Protein AF-A0A4Q1T2Z1-F1 (afdb_monomer_lite)

Foldseek 3Di:
DPPPPQDPLRVLLVLLLVQQVVCVVVVVAFDDLVSSCVSSVPPDSVSSVVSLVVCVVVVQWDWDDDPRITIGGDPPPD

Structure (mmCIF, N/CA/C/O backbone):
data_AF-A0A4Q1T2Z1-F1
#
_entry.id   AF-A0A4Q1T2Z1-F1
#
loop_
_atom_site.group_PDB
_atom_site.id
_atom_site.type_symbol
_atom_site.label_atom_id
_atom_site.label_alt_id
_atom_site.label_comp_id
_atom_site.label_asym_id
_atom_site.label_entity_id
_atom_site.label_seq_id
_atom_site.pdbx_PDB_ins_code
_atom_site.Cartn_x
_atom_site.Cartn_y
_atom_site.Cartn_z
_atom_site.occupancy
_atom_site.B_iso_or_equiv
_atom_site.auth_seq_id
_atom_site.auth_comp_id
_atom_site.auth_asym_id
_atom_site.auth_atom_id
_atom_site.pdbx_PDB_model_num
ATOM 1 N N . MET A 1 1 ? -25.242 -15.128 13.499 1.00 38.66 1 MET A N 1
ATOM 2 C CA . MET A 1 1 ? -24.552 -14.133 12.648 1.00 38.66 1 MET A CA 1
ATOM 3 C C . MET A 1 1 ? -23.392 -13.564 13.449 1.00 38.66 1 MET A C 1
ATOM 5 O O . MET A 1 1 ? -23.635 -12.933 14.467 1.00 38.66 1 MET A O 1
ATOM 9 N N . LYS A 1 2 ? -22.142 -13.891 13.099 1.00 41.28 2 LYS A N 1
ATOM 10 C CA . LYS A 1 2 ? -20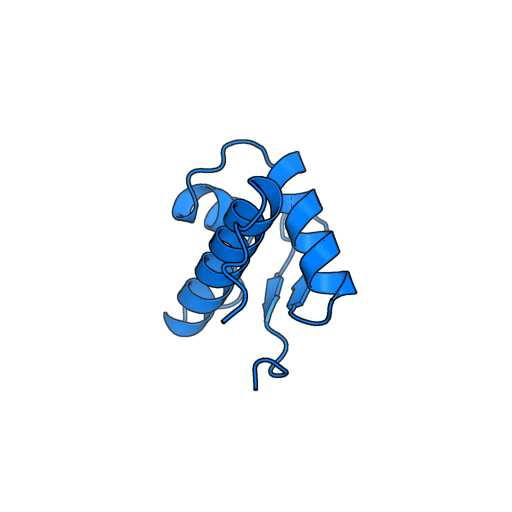.963 -13.449 13.860 1.00 41.28 2 LYS A CA 1
ATOM 11 C C . LYS A 1 2 ? -20.797 -11.949 13.601 1.00 41.28 2 LYS A C 1
ATOM 13 O O . LYS A 1 2 ? -20.403 -11.571 12.503 1.00 41.28 2 LYS A O 1
ATOM 18 N N . SER A 1 3 ? -21.141 -11.096 14.565 1.00 50.53 3 SER A N 1
ATOM 19 C CA . SER A 1 3 ? -20.786 -9.677 14.508 1.00 50.53 3 SER A CA 1
ATOM 20 C C . SER A 1 3 ? -19.269 -9.580 14.672 1.00 50.53 3 SER A C 1
ATOM 22 O O . SER A 1 3 ? -18.747 -9.492 15.783 1.00 50.53 3 SER A O 1
ATOM 24 N N . LEU A 1 4 ? -18.538 -9.710 13.568 1.00 58.97 4 LEU A N 1
ATOM 25 C CA . LEU A 1 4 ? -17.096 -9.520 13.541 1.00 58.97 4 LEU A CA 1
ATOM 26 C C . LEU A 1 4 ? -16.831 -8.027 13.731 1.00 58.97 4 LEU A C 1
ATOM 28 O O . LEU A 1 4 ? -16.852 -7.252 12.779 1.00 58.97 4 LEU A O 1
ATOM 32 N N . SER A 1 5 ? -16.600 -7.609 14.974 1.00 70.19 5 SER A N 1
ATOM 33 C CA . SER A 1 5 ? -15.981 -6.316 15.237 1.00 70.19 5 SER A CA 1
ATOM 34 C C . SER A 1 5 ? -14.584 -6.346 14.615 1.00 70.19 5 SER A C 1
ATOM 36 O O . SER A 1 5 ? -13.670 -6.977 15.154 1.00 70.19 5 SER A O 1
ATOM 38 N N . LEU A 1 6 ? -14.425 -5.725 13.447 1.00 75.25 6 LEU A N 1
ATOM 39 C CA . LEU A 1 6 ? -13.132 -5.625 12.781 1.00 75.25 6 LEU A CA 1
ATOM 40 C C . LEU A 1 6 ? -12.158 -4.888 13.704 1.00 75.25 6 LEU A C 1
ATOM 42 O O . LEU A 1 6 ? -12.480 -3.844 14.278 1.00 75.25 6 LEU A O 1
ATOM 46 N N . SER A 1 7 ? -10.949 -5.427 13.860 1.00 86.25 7 SER A N 1
ATOM 47 C CA . SER A 1 7 ? -9.907 -4.729 14.614 1.00 86.25 7 SER A CA 1
ATOM 48 C C . SER A 1 7 ? -9.56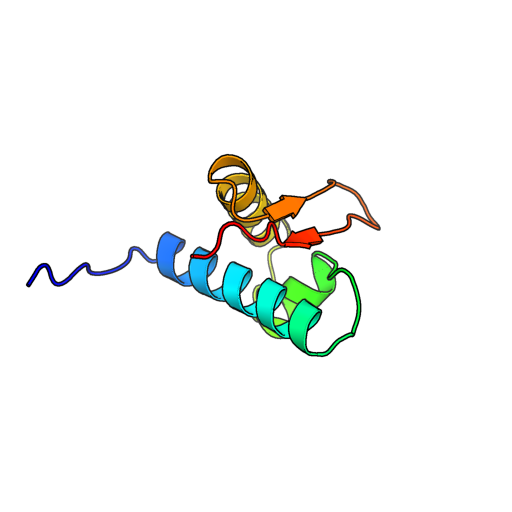6 -3.393 13.937 1.00 86.25 7 SER A C 1
ATOM 50 O O . SER A 1 7 ? -9.713 -3.236 12.724 1.00 86.25 7 SER A O 1
ATOM 52 N N . LYS A 1 8 ? -9.023 -2.424 14.688 1.00 84.19 8 LYS A N 1
ATOM 53 C CA . LYS A 1 8 ? -8.558 -1.147 14.104 1.00 84.19 8 LYS A CA 1
ATOM 54 C C . LYS A 1 8 ? -7.554 -1.351 12.956 1.00 84.19 8 LYS A C 1
ATOM 56 O O . LYS A 1 8 ? -7.500 -0.531 12.043 1.00 84.19 8 LYS A O 1
ATOM 61 N N . GLY A 1 9 ? -6.749 -2.416 13.012 1.00 86.94 9 GLY A N 1
ATOM 62 C CA . GLY A 1 9 ? -5.808 -2.777 11.949 1.00 86.94 9 GLY A CA 1
ATOM 63 C C . GLY A 1 9 ? -6.505 -3.334 10.708 1.00 86.94 9 GLY A C 1
ATOM 64 O O . GLY A 1 9 ? -6.118 -2.991 9.596 1.00 86.94 9 GLY A O 1
ATOM 65 N N . GLU A 1 10 ? -7.559 -4.123 10.899 1.00 87.69 10 GLU A N 1
ATOM 66 C CA . GLU A 1 10 ? -8.374 -4.678 9.816 1.00 87.69 10 GLU A CA 1
ATOM 67 C C . GLU A 1 10 ? -9.131 -3.580 9.062 1.00 87.69 10 GLU A C 1
ATOM 69 O O . GLU A 1 10 ? -9.082 -3.525 7.839 1.00 87.69 10 GLU A O 1
ATOM 74 N N . ILE A 1 11 ? -9.715 -2.618 9.783 1.00 90.69 11 ILE A N 1
ATOM 75 C CA . ILE A 1 11 ? -10.382 -1.459 9.168 1.00 90.69 11 ILE A CA 1
ATOM 76 C C . ILE A 1 11 ? -9.407 -0.673 8.277 1.00 90.69 11 ILE A C 1
ATOM 78 O O . ILE A 1 11 ? -9.761 -0.253 7.177 1.00 90.69 11 ILE A O 1
ATOM 82 N N . LYS A 1 12 ? -8.162 -0.468 8.729 1.00 90.94 12 LYS A N 1
ATOM 83 C CA . LYS A 1 12 ? -7.134 0.211 7.923 1.00 90.94 12 LYS A CA 1
ATOM 84 C C . LYS A 1 12 ? -6.736 -0.606 6.698 1.00 90.94 12 LYS A C 1
ATOM 86 O O . LYS A 1 12 ? -6.594 -0.033 5.624 1.00 90.94 12 LYS A O 1
ATOM 91 N N . ARG A 1 13 ? -6.573 -1.919 6.856 1.00 91.69 13 ARG A N 1
ATOM 92 C CA . ARG A 1 13 ? -6.248 -2.833 5.758 1.00 91.69 13 ARG A CA 1
ATOM 93 C C . ARG A 1 13 ? -7.332 -2.821 4.680 1.00 91.69 13 ARG A C 1
ATOM 95 O O . ARG A 1 13 ? -6.996 -2.640 3.517 1.00 91.69 13 ARG A O 1
ATOM 102 N N . GLN A 1 14 ? -8.606 -2.893 5.061 1.00 90.56 14 GLN A N 1
ATOM 103 C CA . GLN A 1 14 ? -9.726 -2.809 4.117 1.00 90.56 14 GLN A CA 1
ATOM 104 C C . GLN A 1 14 ? -9.797 -1.452 3.415 1.00 90.56 14 GLN A C 1
ATOM 106 O O . GLN A 1 14 ? -10.012 -1.402 2.210 1.00 90.56 14 GLN A O 1
ATOM 111 N N . LYS A 1 15 ? -9.545 -0.346 4.131 1.00 92.44 15 LYS A N 1
ATOM 112 C CA . LYS A 1 15 ? -9.443 0.984 3.504 1.00 92.44 15 LYS A CA 1
ATOM 113 C C . LYS A 1 15 ? -8.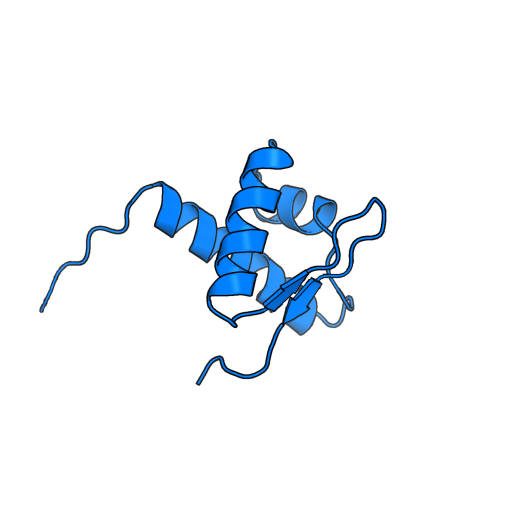323 1.056 2.469 1.00 92.44 15 LYS A C 1
ATOM 115 O O . LYS A 1 15 ? -8.519 1.642 1.412 1.00 92.44 15 LYS A O 1
ATOM 120 N N . ILE A 1 16 ? -7.163 0.477 2.776 1.00 92.06 16 ILE A N 1
ATOM 121 C CA . ILE A 1 16 ? -6.018 0.423 1.860 1.00 92.06 16 ILE A CA 1
ATOM 122 C C . ILE A 1 16 ? -6.357 -0.418 0.629 1.00 92.06 16 ILE A C 1
ATOM 124 O O . ILE A 1 16 ? -6.156 0.056 -0.482 1.00 92.06 16 ILE A O 1
ATOM 128 N N . LEU A 1 17 ? -6.921 -1.614 0.814 1.00 91.00 17 LEU A N 1
ATOM 129 C CA . LEU A 1 17 ? -7.329 -2.472 -0.298 1.00 91.00 17 LEU A CA 1
ATOM 130 C C . LEU A 1 17 ? -8.380 -1.784 -1.179 1.00 91.00 17 LEU A C 1
ATOM 132 O O . LEU A 1 17 ? -8.224 -1.744 -2.393 1.00 91.00 17 LEU A O 1
ATOM 136 N N . GLY A 1 18 ? -9.400 -1.173 -0.569 1.00 90.38 18 GLY A N 1
ATOM 137 C CA . GLY A 1 18 ? -10.418 -0.411 -1.290 1.00 90.38 18 GLY A CA 1
ATOM 138 C C . GLY A 1 18 ? -9.823 0.745 -2.092 1.00 90.38 18 GLY A C 1
ATOM 139 O O . GLY A 1 18 ? -10.172 0.914 -3.251 1.00 90.38 18 GLY A O 1
ATOM 140 N N . ALA A 1 19 ? -8.871 1.494 -1.526 1.00 90.62 19 ALA A N 1
ATOM 141 C CA . ALA A 1 19 ? -8.184 2.564 -2.249 1.00 90.62 19 ALA A CA 1
ATOM 142 C C . ALA A 1 19 ? -7.396 2.044 -3.462 1.00 90.62 19 ALA A C 1
ATOM 144 O O . ALA A 1 19 ? -7.448 2.657 -4.524 1.00 90.62 19 ALA A O 1
ATOM 145 N N . VAL A 1 20 ? -6.697 0.913 -3.315 1.00 89.44 20 VAL A N 1
ATOM 146 C CA . VAL A 1 20 ? -5.965 0.272 -4.418 1.00 89.44 20 VAL A CA 1
ATOM 147 C C . VAL A 1 20 ? -6.932 -0.151 -5.525 1.00 89.44 20 VAL A C 1
ATOM 149 O O . VAL A 1 20 ? -6.711 0.187 -6.684 1.00 89.44 20 VAL A O 1
ATOM 152 N N . VAL A 1 21 ? -8.013 -0.852 -5.175 1.00 88.25 21 VAL A N 1
ATOM 153 C CA . VAL A 1 21 ? -9.009 -1.335 -6.142 1.00 88.25 21 VAL A CA 1
ATOM 154 C C . VAL A 1 21 ? -9.688 -0.170 -6.856 1.00 88.25 21 VAL A C 1
ATOM 156 O O . VAL A 1 21 ? -9.746 -0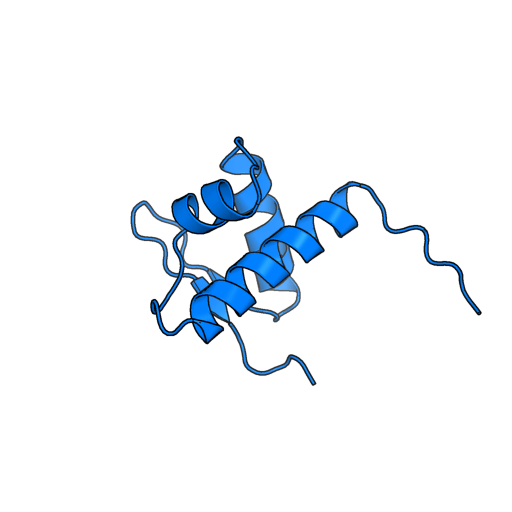.175 -8.082 1.00 88.25 21 VAL A O 1
ATOM 159 N N . SER A 1 22 ? -10.137 0.851 -6.122 1.00 87.38 22 SER A N 1
ATOM 160 C CA . SER A 1 22 ? -10.765 2.033 -6.717 1.00 87.38 22 SER A CA 1
ATOM 161 C C . SER A 1 22 ? -9.831 2.745 -7.696 1.00 87.38 22 SER A C 1
ATOM 163 O O . SER A 1 22 ? -10.282 3.137 -8.763 1.00 87.38 22 SER A O 1
ATOM 165 N N . PHE A 1 23 ? -8.540 2.871 -7.374 1.00 88.00 23 PHE A N 1
ATOM 166 C CA . PHE A 1 23 ? -7.559 3.514 -8.256 1.00 88.00 23 PHE A CA 1
ATOM 167 C C . PHE A 1 23 ? -7.324 2.727 -9.553 1.00 88.00 23 PHE A C 1
ATOM 169 O O . PHE A 1 23 ? -7.231 3.295 -10.638 1.00 88.00 23 PHE A O 1
ATOM 176 N N . VAL A 1 24 ? -7.264 1.396 -9.457 1.00 84.56 24 VAL A N 1
ATOM 177 C CA . VAL A 1 24 ? -7.152 0.536 -10.643 1.00 84.56 24 VAL A CA 1
ATOM 178 C C . VAL A 1 24 ? -8.435 0.609 -11.482 1.00 84.56 24 VAL A C 1
ATOM 180 O O . VAL A 1 24 ? -8.364 0.683 -12.707 1.00 84.56 24 VAL A O 1
ATOM 183 N N . GLN A 1 25 ? -9.608 0.655 -10.841 1.00 82.31 25 GLN A N 1
ATOM 184 C CA . GLN A 1 25 ? -10.906 0.772 -11.516 1.00 82.31 25 GLN A CA 1
ATOM 185 C C . GLN A 1 25 ? -11.121 2.126 -12.204 1.00 82.31 25 GLN A C 1
ATOM 187 O O . GLN A 1 25 ? -11.794 2.169 -13.233 1.00 82.31 25 GLN A O 1
ATOM 192 N N . THR A 1 26 ? -10.544 3.223 -11.698 1.00 82.75 26 THR A N 1
ATOM 193 C CA . THR A 1 26 ? -10.588 4.534 -12.376 1.00 82.75 26 THR A CA 1
ATOM 194 C C . THR A 1 26 ? -9.647 4.625 -13.581 1.00 82.75 26 THR A C 1
ATOM 196 O O . THR A 1 26 ? -9.588 5.666 -14.232 1.00 82.75 26 THR A O 1
ATOM 199 N N . ASN A 1 27 ? -8.981 3.521 -13.947 1.00 64.75 27 ASN A N 1
ATOM 200 C CA . ASN A 1 27 ? -8.103 3.402 -15.112 1.00 64.75 27 ASN A CA 1
ATOM 201 C C . ASN A 1 27 ? -6.849 4.299 -15.031 1.00 64.75 27 ASN A C 1
ATOM 203 O O . ASN A 1 27 ? -6.232 4.615 -16.046 1.00 64.75 27 ASN A O 1
ATOM 207 N N . GLU A 1 28 ? -6.442 4.681 -13.814 1.00 70.94 28 GLU A N 1
ATOM 208 C CA . GLU A 1 28 ? -5.231 5.476 -13.541 1.00 70.94 28 GLU A CA 1
ATOM 209 C C . GLU A 1 28 ? -3.948 4.619 -13.508 1.00 70.94 28 GLU A C 1
ATOM 211 O O . GLU A 1 28 ? -2.848 5.110 -13.244 1.00 70.94 28 GLU A O 1
ATOM 216 N N . GLY A 1 29 ? -4.064 3.326 -13.825 1.00 77.12 29 GLY A N 1
ATOM 217 C CA . GLY A 1 29 ? -2.956 2.377 -13.841 1.00 77.12 29 GLY A CA 1
ATOM 218 C C . GLY A 1 29 ? -2.641 1.808 -12.456 1.00 77.12 29 GLY A C 1
ATOM 219 O O . GLY A 1 29 ? -3.526 1.601 -11.630 1.00 77.12 29 GLY A O 1
ATOM 220 N N . SER A 1 30 ? -1.366 1.488 -12.215 1.00 82.19 30 SER A N 1
ATOM 221 C CA . SER A 1 30 ? -0.913 0.908 -10.943 1.00 82.19 30 SER A CA 1
ATOM 222 C C . SER A 1 30 ? -0.727 2.006 -9.888 1.00 82.19 30 SER A C 1
ATOM 224 O O . SER A 1 30 ? 0.127 2.874 -10.096 1.00 82.19 30 SER A O 1
ATOM 226 N N . PRO A 1 31 ? -1.439 1.972 -8.745 1.00 87.06 31 PRO A N 1
ATOM 227 C CA . PRO A 1 31 ? -1.242 2.962 -7.696 1.00 87.06 31 PRO A CA 1
ATOM 228 C C . PRO A 1 31 ? 0.141 2.835 -7.055 1.00 87.06 31 PRO A C 1
ATOM 230 O O . PRO A 1 31 ? 0.688 1.738 -6.909 1.00 87.06 31 PRO A O 1
ATOM 233 N N . THR A 1 32 ? 0.676 3.968 -6.604 1.00 88.69 32 THR A N 1
ATOM 234 C CA . THR A 1 32 ? 1.852 4.018 -5.725 1.00 88.69 32 THR A CA 1
ATOM 235 C C . THR A 1 32 ? 1.431 4.104 -4.260 1.00 88.69 32 THR A C 1
ATOM 237 O O . THR A 1 32 ? 0.303 4.480 -3.935 1.00 88.69 32 THR A O 1
ATOM 240 N N . VAL A 1 33 ? 2.359 3.844 -3.333 1.00 88.50 33 VAL A N 1
ATOM 241 C CA . VAL A 1 33 ? 2.095 4.019 -1.892 1.00 88.50 33 VAL A CA 1
ATOM 242 C C . VAL A 1 33 ? 1.662 5.455 -1.564 1.00 88.50 33 VAL A C 1
ATOM 244 O O . VAL A 1 33 ? 0.818 5.638 -0.690 1.00 88.50 33 VAL A O 1
ATOM 247 N N . GLN A 1 34 ? 2.181 6.462 -2.276 1.00 87.06 34 GLN A N 1
ATOM 248 C CA . GLN A 1 34 ? 1.773 7.859 -2.093 1.00 87.06 34 GLN A CA 1
ATOM 249 C C . GLN A 1 34 ? 0.306 8.079 -2.472 1.00 87.06 34 GLN A C 1
ATOM 251 O O . GLN A 1 34 ? -0.433 8.633 -1.662 1.00 87.06 34 GLN A O 1
ATOM 256 N N . ASN A 1 35 ? -0.152 7.555 -3.616 1.00 88.25 35 ASN A N 1
ATOM 257 C CA . ASN A 1 35 ? -1.566 7.653 -4.000 1.00 88.25 35 ASN A CA 1
ATOM 258 C C . ASN A 1 35 ? -2.469 6.992 -2.952 1.00 88.25 35 ASN A C 1
ATOM 260 O O . ASN A 1 35 ? -3.479 7.557 -2.540 1.00 88.25 35 ASN A O 1
ATOM 264 N N . ILE A 1 36 ? -2.068 5.826 -2.438 1.00 89.69 36 ILE A N 1
ATOM 265 C CA . ILE A 1 36 ? -2.820 5.151 -1.374 1.00 89.69 36 ILE A CA 1
ATOM 266 C C . ILE A 1 36 ? -2.848 5.988 -0.092 1.00 89.69 36 ILE A C 1
ATOM 268 O O . ILE A 1 36 ? -3.889 6.076 0.558 1.00 89.69 36 ILE A O 1
ATOM 272 N N . MET A 1 37 ? -1.743 6.627 0.290 1.00 90.75 37 MET A N 1
ATOM 273 C CA . MET A 1 37 ? -1.696 7.522 1.452 1.00 90.75 37 MET A CA 1
ATOM 274 C C . MET A 1 37 ? -2.624 8.732 1.287 1.00 90.75 37 MET A C 1
ATOM 276 O O . MET A 1 37 ? -3.314 9.088 2.244 1.00 90.75 37 MET A O 1
ATOM 280 N N . GLU A 1 38 ? -2.677 9.325 0.094 1.00 90.25 38 GLU A N 1
ATOM 281 C CA . GLU A 1 38 ? -3.561 10.449 -0.235 1.00 90.25 38 GLU A CA 1
ATOM 282 C C . GLU A 1 38 ? -5.039 10.045 -0.175 1.00 90.25 38 GLU A C 1
ATOM 284 O O . GLU A 1 38 ? -5.813 10.671 0.548 1.00 90.25 38 GLU A O 1
ATOM 289 N N . ILE A 1 39 ? -5.417 8.946 -0.835 1.00 90.00 39 ILE A N 1
ATOM 290 C CA . ILE A 1 39 ? -6.805 8.455 -0.889 1.00 90.00 39 ILE A CA 1
ATOM 291 C C . IL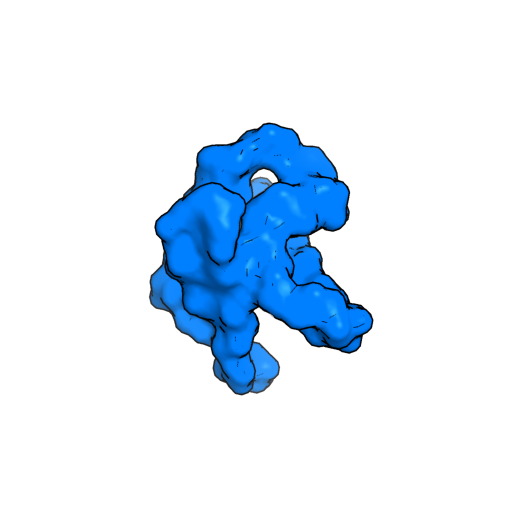E A 1 39 ? -7.292 8.005 0.493 1.00 90.00 39 ILE A C 1
ATOM 293 O O . ILE A 1 39 ? -8.424 8.275 0.893 1.00 90.00 39 ILE A O 1
ATOM 297 N N . THR A 1 40 ? -6.443 7.309 1.252 1.00 90.06 40 THR A N 1
ATOM 298 C CA . THR A 1 40 ? -6.818 6.780 2.575 1.00 90.06 40 THR A CA 1
ATOM 299 C C . THR A 1 40 ? -6.691 7.804 3.705 1.00 90.06 40 THR A C 1
ATOM 301 O O . THR A 1 40 ? -7.198 7.562 4.807 1.00 90.06 40 THR A O 1
ATOM 304 N N . GLY A 1 41 ? -5.982 8.915 3.477 1.00 91.94 41 GLY A N 1
ATOM 305 C CA . GLY A 1 41 ? -5.611 9.900 4.496 1.00 91.94 41 GLY A CA 1
ATOM 306 C C . GLY A 1 41 ? -4.572 9.402 5.514 1.00 91.94 41 GLY A C 1
ATOM 307 O O . GLY A 1 41 ? -4.343 10.046 6.544 1.00 91.94 41 GLY A O 1
ATOM 308 N N . ILE A 1 42 ? -3.943 8.244 5.282 1.00 91.50 42 ILE A N 1
ATOM 309 C CA . ILE A 1 42 ? -2.945 7.671 6.191 1.00 91.50 42 ILE A CA 1
ATOM 310 C C . ILE A 1 42 ? -1.588 8.330 5.931 1.00 91.50 42 ILE A C 1
ATOM 312 O O . ILE A 1 42 ? -0.913 8.035 4.955 1.00 91.50 42 ILE A O 1
ATOM 316 N N . ARG A 1 43 ? -1.124 9.163 6.868 1.00 89.81 43 ARG A N 1
ATOM 317 C CA . ARG A 1 43 ? 0.155 9.895 6.741 1.00 89.81 43 ARG A CA 1
ATOM 318 C C . ARG A 1 43 ? 1.417 9.048 6.938 1.00 89.81 43 ARG A C 1
ATOM 320 O O . ARG A 1 43 ? 2.517 9.508 6.662 1.00 89.81 43 ARG A O 1
ATOM 327 N N . SER A 1 44 ? 1.288 7.825 7.449 1.00 91.50 44 SER A N 1
ATOM 328 C CA . SER A 1 44 ? 2.434 6.969 7.772 1.00 91.50 44 SER A CA 1
ATOM 329 C C . SER A 1 44 ? 2.704 5.957 6.660 1.00 91.50 44 SER A C 1
ATOM 331 O O . SER A 1 44 ? 2.007 4.945 6.566 1.00 91.50 44 SER A O 1
ATOM 333 N N . PHE A 1 45 ? 3.780 6.180 5.899 1.00 89.56 45 PHE A N 1
ATOM 334 C CA . PHE A 1 45 ? 4.281 5.238 4.891 1.00 89.56 45 PHE A CA 1
ATOM 335 C C . PHE A 1 45 ? 4.500 3.834 5.469 1.00 89.56 45 PHE A C 1
ATOM 337 O O . PHE A 1 45 ? 4.069 2.844 4.884 1.00 89.56 45 PHE A O 1
ATOM 344 N N . ASN A 1 46 ? 5.102 3.740 6.660 1.00 90.38 46 ASN A N 1
ATOM 345 C CA . ASN A 1 46 ? 5.350 2.462 7.333 1.00 90.38 46 ASN A CA 1
ATOM 346 C C . ASN A 1 46 ? 4.051 1.720 7.667 1.00 90.38 46 ASN A C 1
ATOM 348 O O . ASN A 1 46 ? 3.995 0.497 7.566 1.00 90.38 46 ASN A O 1
ATOM 352 N N . THR A 1 47 ? 2.999 2.453 8.045 1.00 91.06 47 THR A N 1
ATOM 353 C CA . THR A 1 47 ? 1.686 1.854 8.314 1.00 91.06 47 THR A CA 1
ATOM 354 C C . THR A 1 47 ? 1.092 1.281 7.033 1.00 91.06 47 THR A C 1
ATOM 356 O O . THR A 1 47 ? 0.677 0.125 7.032 1.00 91.06 47 THR A O 1
ATOM 359 N N . VAL A 1 48 ? 1.092 2.053 5.942 1.00 91.31 48 VAL A N 1
ATOM 360 C CA . VAL A 1 48 ? 0.560 1.594 4.651 1.00 91.31 48 VAL A CA 1
ATOM 361 C C . VAL A 1 48 ? 1.363 0.407 4.126 1.00 91.31 48 VAL A C 1
ATOM 363 O O . VAL A 1 48 ? 0.787 -0.641 3.858 1.00 91.31 48 VAL A O 1
ATOM 366 N N . SER A 1 49 ? 2.691 0.516 4.108 1.00 90.38 49 SER A N 1
ATOM 367 C CA . SER A 1 49 ? 3.602 -0.552 3.679 1.00 90.38 49 SER A CA 1
ATOM 368 C C . SER A 1 49 ? 3.399 -1.848 4.461 1.00 90.38 49 SER A C 1
ATOM 370 O O . SER A 1 49 ? 3.413 -2.930 3.884 1.00 90.38 49 SER A O 1
ATOM 372 N N . ARG A 1 50 ? 3.179 -1.769 5.782 1.00 92.38 50 ARG A N 1
ATOM 373 C CA . ARG A 1 50 ? 2.906 -2.956 6.603 1.00 92.38 50 ARG A CA 1
ATOM 374 C C . ARG A 1 50 ? 1.622 -3.656 6.167 1.00 92.38 50 ARG A C 1
ATOM 376 O O . ARG A 1 50 ? 1.610 -4.875 6.060 1.00 92.38 50 ARG A O 1
ATOM 383 N N . HIS A 1 51 ? 0.558 -2.895 5.927 1.00 92.94 51 HIS A N 1
ATOM 384 C CA . HIS A 1 51 ? -0.716 -3.453 5.483 1.00 92.94 51 HIS A CA 1
ATOM 385 C C . HIS A 1 51 ? -0.650 -3.980 4.045 1.00 92.94 51 HIS A C 1
ATOM 387 O O . HIS A 1 51 ? -1.204 -5.043 3.795 1.00 92.94 51 HIS A O 1
ATOM 393 N N . LEU A 1 52 ? 0.073 -3.309 3.140 1.00 91.12 52 LEU A N 1
ATOM 394 C CA . LEU A 1 52 ? 0.322 -3.799 1.778 1.00 91.12 52 LEU A CA 1
ATOM 395 C C . LEU A 1 52 ? 1.063 -5.139 1.787 1.00 91.12 52 LEU A C 1
ATOM 397 O O . LEU A 1 52 ? 0.634 -6.064 1.110 1.00 91.12 52 LEU A O 1
ATOM 401 N N . LYS A 1 53 ? 2.105 -5.291 2.618 1.00 91.69 53 LYS A N 1
ATOM 402 C CA . LYS A 1 53 ? 2.784 -6.588 2.800 1.00 91.69 53 LYS A CA 1
ATOM 403 C C . LYS A 1 53 ? 1.832 -7.677 3.272 1.00 91.69 53 LYS A C 1
ATOM 405 O O . LYS A 1 53 ? 1.925 -8.804 2.807 1.0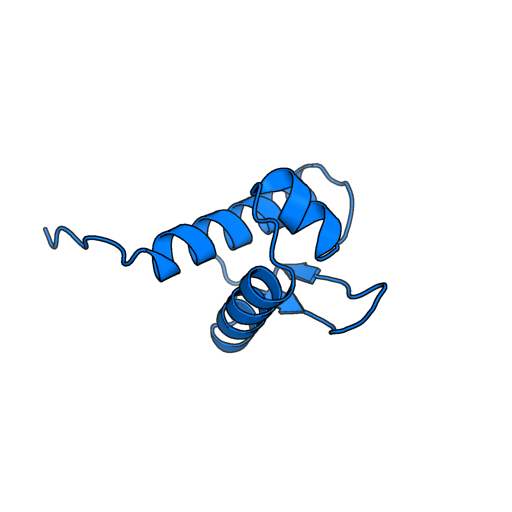0 91.69 53 LYS A O 1
ATOM 410 N N . THR A 1 54 ? 0.928 -7.360 4.198 1.00 91.94 54 THR A N 1
ATOM 411 C CA . THR A 1 54 ? -0.054 -8.347 4.654 1.00 91.94 54 THR A CA 1
ATOM 412 C C . THR A 1 54 ? -1.036 -8.720 3.546 1.00 91.94 54 THR A C 1
ATOM 414 O O . THR A 1 54 ? -1.262 -9.901 3.336 1.00 91.94 54 THR A O 1
ATOM 417 N N . LEU A 1 55 ? -1.551 -7.746 2.791 1.00 90.31 55 LEU A N 1
ATOM 418 C CA . LEU A 1 55 ? -2.429 -8.007 1.643 1.00 90.31 55 LEU A CA 1
ATOM 419 C C . LEU A 1 55 ? -1.727 -8.834 0.556 1.00 90.31 55 LEU A C 1
ATOM 421 O O . LEU A 1 55 ? -2.355 -9.682 -0.071 1.00 90.31 55 LEU A O 1
ATOM 425 N N . GLN A 1 56 ? -0.422 -8.626 0.373 1.00 91.12 56 GLN A N 1
ATOM 426 C CA . GLN A 1 56 ? 0.406 -9.430 -0.521 1.00 91.12 56 GLN A CA 1
ATOM 427 C C . GLN A 1 56 ? 0.562 -10.871 -0.034 1.00 91.12 56 GLN A C 1
ATOM 429 O O . GLN A 1 56 ? 0.389 -11.804 -0.808 1.00 91.12 56 GLN A O 1
ATOM 434 N N . GLN A 1 57 ? 0.839 -11.067 1.257 1.00 90.00 57 GLN A N 1
ATOM 435 C CA . GLN A 1 57 ? 0.907 -12.400 1.868 1.00 90.00 57 GLN A CA 1
ATOM 436 C C . GLN A 1 57 ? -0.434 -13.141 1.814 1.00 90.00 57 GLN A C 1
ATOM 438 O O . GLN A 1 57 ? -0.454 -14.362 1.704 1.00 90.00 57 GLN A O 1
ATOM 443 N N . GLU A 1 58 ? -1.540 -12.404 1.896 1.00 88.19 58 GLU A N 1
ATOM 444 C CA . GLU A 1 58 ? -2.902 -12.929 1.784 1.00 88.19 58 GLU A CA 1
ATOM 445 C C . GLU A 1 58 ? -3.330 -13.175 0.320 1.00 88.19 58 GLU A C 1
ATOM 447 O O . GLU A 1 58 ? -4.378 -13.771 0.093 1.00 88.19 58 GLU A O 1
ATOM 452 N N . GLY A 1 59 ? -2.525 -12.767 -0.671 1.00 88.56 59 GLY A N 1
ATOM 453 C CA . GLY A 1 59 ? -2.779 -13.025 -2.093 1.00 88.56 59 GLY A CA 1
ATOM 454 C C . GLY A 1 59 ? -3.763 -12.062 -2.766 1.00 88.56 59 GLY A C 1
ATOM 455 O O . GLY A 1 59 ? -4.234 -12.352 -3.863 1.00 88.56 59 GLY A O 1
ATOM 456 N N . PHE A 1 60 ? -4.069 -10.920 -2.142 1.00 88.06 60 PHE A N 1
ATOM 457 C CA . PHE A 1 60 ? -4.969 -9.906 -2.710 1.00 88.06 60 PHE A CA 1
ATOM 458 C C . PHE A 1 60 ? -4.284 -8.986 -3.728 1.00 88.06 60 PHE A C 1
ATOM 460 O O . PHE A 1 60 ? -4.934 -8.435 -4.615 1.00 88.06 60 PHE A O 1
ATOM 467 N N . LEU A 1 61 ? -2.978 -8.759 -3.579 1.00 89.75 61 LEU A N 1
ATOM 468 C CA . LEU A 1 61 ? -2.211 -7.859 -4.438 1.00 89.75 61 LEU A CA 1
ATOM 469 C C . LEU A 1 61 ? -0.744 -8.272 -4.513 1.00 89.75 61 LEU A C 1
ATOM 471 O O . LEU A 1 61 ? -0.234 -8.958 -3.635 1.00 89.75 61 LEU A O 1
ATOM 475 N N . GLU A 1 62 ? -0.038 -7.775 -5.513 1.00 89.12 62 GLU A N 1
ATOM 476 C CA . GLU A 1 62 ? 1.415 -7.739 -5.538 1.00 89.12 62 GLU A CA 1
ATOM 477 C C . GLU A 1 62 ? 1.891 -6.315 -5.300 1.00 89.12 62 GLU A C 1
ATOM 479 O O . GLU A 1 62 ? 1.338 -5.349 -5.830 1.00 89.12 62 GLU A O 1
ATOM 484 N N . TRP A 1 63 ? 2.920 -6.184 -4.471 1.00 88.44 63 TRP A N 1
ATOM 485 C CA . TRP A 1 63 ? 3.567 -4.913 -4.214 1.00 88.44 63 TRP A CA 1
ATOM 486 C C . TRP A 1 63 ? 5.074 -5.058 -4.370 1.00 88.44 63 TRP A C 1
ATOM 488 O O . TRP A 1 63 ? 5.709 -5.853 -3.672 1.00 88.44 63 TRP A O 1
ATOM 498 N N . GLU A 1 64 ? 5.641 -4.256 -5.265 1.00 85.50 64 GLU A N 1
ATOM 499 C CA . GLU A 1 64 ? 7.084 -4.105 -5.401 1.00 85.50 64 GLU A CA 1
ATOM 500 C C . GLU A 1 64 ? 7.555 -2.955 -4.500 1.00 85.50 64 GLU A C 1
ATOM 502 O O . GLU A 1 64 ? 7.181 -1.800 -4.722 1.00 85.50 64 GLU A O 1
ATOM 507 N N . PRO A 1 65 ? 8.353 -3.213 -3.451 1.00 74.06 65 PRO A N 1
ATOM 508 C CA . PRO A 1 65 ? 8.836 -2.150 -2.581 1.00 74.06 65 PRO A CA 1
ATOM 509 C C . PRO A 1 65 ? 9.855 -1.256 -3.307 1.00 74.06 65 PRO A C 1
ATOM 511 O O . PRO A 1 65 ? 10.834 -1.739 -3.868 1.00 74.06 65 PRO A O 1
ATOM 514 N N . GLY A 1 66 ? 9.664 0.065 -3.247 1.00 68.44 66 GLY A N 1
ATOM 515 C CA . GLY A 1 66 ? 10.574 1.051 -3.839 1.00 68.44 66 GLY A CA 1
ATOM 516 C C . GLY A 1 66 ? 9.925 2.426 -4.020 1.00 68.44 66 GLY A C 1
ATOM 517 O O . GLY A 1 66 ? 8.723 2.576 -3.811 1.00 68.44 66 GLY A O 1
ATOM 518 N N . ALA A 1 67 ? 10.713 3.433 -4.418 1.00 56.06 67 ALA A N 1
ATOM 519 C CA . ALA A 1 67 ? 10.221 4.801 -4.650 1.00 56.06 67 ALA A CA 1
ATOM 520 C C . ALA A 1 67 ? 9.146 4.870 -5.755 1.00 56.06 67 ALA A C 1
ATOM 522 O O . ALA A 1 67 ? 8.189 5.624 -5.624 1.00 56.06 67 ALA A O 1
ATOM 523 N N . ASN A 1 68 ? 9.265 4.015 -6.777 1.00 63.00 68 ASN A N 1
ATOM 524 C CA . ASN A 1 68 ? 8.277 3.822 -7.848 1.00 63.00 68 ASN A CA 1
ATOM 525 C C . ASN A 1 68 ? 7.531 2.489 -7.697 1.00 63.00 68 ASN A C 1
ATOM 527 O O . ASN A 1 68 ? 7.141 1.877 -8.689 1.00 63.00 68 ASN A O 1
ATOM 531 N N . GLY A 1 69 ? 7.415 1.996 -6.462 1.00 70.94 69 GLY A N 1
ATOM 532 C CA . GLY A 1 69 ? 6.845 0.689 -6.181 1.00 70.94 69 GLY A CA 1
ATOM 533 C C . GLY A 1 69 ? 5.439 0.558 -6.750 1.00 70.94 69 GLY A C 1
ATOM 534 O O . GLY A 1 69 ? 4.548 1.326 -6.376 1.00 70.94 69 GLY A O 1
ATOM 535 N N . ARG A 1 70 ? 5.255 -0.396 -7.663 1.00 80.62 70 ARG A N 1
ATOM 536 C CA . ARG A 1 70 ? 3.973 -0.653 -8.316 1.00 80.62 70 ARG A CA 1
ATOM 537 C C . ARG A 1 70 ? 3.130 -1.561 -7.435 1.00 80.62 70 ARG A C 1
ATOM 539 O O . ARG A 1 70 ? 3.641 -2.508 -6.835 1.00 80.62 70 ARG A O 1
ATOM 546 N N . ILE A 1 71 ? 1.841 -1.253 -7.359 1.00 86.56 71 ILE A N 1
ATOM 547 C CA . ILE A 1 71 ? 0.840 -2.119 -6.746 1.00 86.56 71 ILE A CA 1
ATOM 548 C C . ILE A 1 71 ? -0.028 -2.688 -7.868 1.00 86.56 71 ILE A C 1
ATOM 550 O O . ILE A 1 71 ? -0.566 -1.938 -8.687 1.00 86.56 71 ILE A O 1
ATOM 554 N N . THR A 1 72 ? -0.166 -4.007 -7.895 1.00 85.25 72 THR A N 1
ATOM 555 C CA . THR A 1 72 ? -0.990 -4.736 -8.863 1.00 85.25 72 THR A CA 1
ATOM 556 C C . THR A 1 72 ? -2.028 -5.536 -8.094 1.00 85.25 72 THR A C 1
ATOM 558 O O . THR A 1 72 ? -1.673 -6.319 -7.220 1.00 85.25 72 THR A O 1
ATOM 561 N N . VAL A 1 73 ? -3.314 -5.335 -8.378 1.00 84.50 73 VAL A N 1
ATOM 562 C CA . VAL A 1 73 ? -4.377 -6.155 -7.775 1.00 84.50 73 VAL A CA 1
ATOM 563 C C . VAL A 1 73 ? -4.363 -7.525 -8.439 1.00 84.50 73 VAL A C 1
ATOM 565 O O . VAL A 1 73 ? -4.297 -7.610 -9.664 1.00 84.50 73 VAL A O 1
ATOM 568 N N . LEU A 1 74 ? -4.415 -8.585 -7.636 1.00 81.56 74 LEU A N 1
ATOM 569 C CA . LEU A 1 74 ? -4.572 -9.943 -8.141 1.00 81.56 74 LEU A CA 1
ATOM 570 C C . LEU A 1 74 ? -6.070 -10.247 -8.248 1.00 81.56 74 LEU A C 1
ATOM 572 O O . LEU A 1 74 ? -6.818 -10.011 -7.302 1.00 81.56 74 LEU A O 1
ATOM 576 N N . ASP A 1 75 ? -6.503 -10.791 -9.384 1.00 62.28 75 ASP A N 1
ATOM 577 C CA . ASP A 1 75 ? -7.915 -11.036 -9.744 1.00 62.28 75 ASP A CA 1
ATOM 578 C C . ASP A 1 75 ? -8.592 -12.167 -8.927 1.00 62.28 75 ASP A C 1
ATOM 580 O O . ASP A 1 75 ? -9.599 -12.745 -9.321 1.00 62.28 75 ASP A O 1
ATOM 584 N N . ASN A 1 76 ? -8.039 -12.510 -7.759 1.00 51.84 76 ASN A N 1
ATOM 585 C CA . ASN A 1 76 ? -8.559 -13.542 -6.856 1.00 51.84 76 ASN A CA 1
ATOM 586 C C . ASN A 1 76 ? -9.614 -13.008 -5.869 1.00 51.84 76 ASN A C 1
ATOM 588 O O . ASN A 1 76 ? -9.916 -13.664 -4.872 1.00 51.84 76 ASN A O 1
ATOM 592 N N . ILE A 1 77 ? -10.180 -11.824 -6.117 1.00 53.00 77 ILE A N 1
ATOM 593 C CA . ILE A 1 77 ? -11.297 -11.290 -5.328 1.00 53.00 77 ILE A CA 1
ATOM 594 C C . ILE A 1 77 ? -12.603 -11.858 -5.913 1.00 53.00 77 ILE A C 1
ATOM 596 O O . ILE A 1 77 ? -13.338 -11.147 -6.595 1.00 53.00 77 ILE A O 1
ATOM 600 N N . GLN A 1 78 ? -12.847 -13.160 -5.711 1.00 39.00 78 GLN A N 1
ATOM 601 C CA . GLN A 1 78 ? -14.141 -13.803 -6.003 1.00 39.00 78 GLN A CA 1
ATOM 602 C C . GLN A 1 78 ? -15.126 -13.648 -4.843 1.00 39.00 78 GLN A C 1
ATOM 604 O O . GLN A 1 78 ? -14.700 -13.803 -3.674 1.00 39.00 78 GLN A O 1
#

Sequence (78 aa):
MKSLSLSKGEIKRQKILGAVVSFVQTNEGSPTVQNIMEITGIRSFNTVSRHLKTLQQEGFLEWEPGANGRITVLDNIQ

Radius of gyration: 12.33 Å; chains: 1; bounding box: 35×25×30 Å

pLDDT: mean 82.21, std 13.56, range [38.66, 92.94]

Secondary structure (DSSP, 8-state):
-------HHHHHHHHHHHHHHHHHHTT--SPPHHHHHHHHT---HHHHHHHHHHHHHTTSEEE--STT--EEE-S---